Protein AF-A0AAP0X456-F1 (afdb_monomer_lite)

Sequence (141 aa):
MEGFFKLISYYQTQSEPAYCGLASISMVLNALAIDPGRKWKGPWRWFSDSMLDCYEPLSKIKVEGISFGKVACLAHCNGAEVQTFRTNESTIDEFQKYMISCTSSEDCHMITSYHRAHFKQTGTGHFSPIGGYHPLGGIWF

Secondary structure (DSSP, 8-state):
-HHHHHHHTT----SSTT-HHHHHHHHHHHHTT---SS-SBTTB----GGG--SSS-HHHHHHH---HHHHHHHHHHTT-------TTTS-HHHHHHHHHHHHT-SS---EEEEEGGGGT-SSSEEEEE--EEETTTEEE-

Foldseek 3Di:
DLLQVLLVVLDDDQPAPQLQLLSQLQSLCVLLVQFQVDDDPDPDTGRDSVSQPVVHHPVVCRPPHDDPVSSQVSSVVSPDDDDDDDPVRDDPVVVVVLQQVQLPDSNHWDKDWDACVVVVHPDGIGIHIWNHADPVPGTHD

Radius of gyration: 14.79 Å; chains: 1; bounding box: 29×41×40 Å

Structure (mmCIF, N/CA/C/O backbone):
data_AF-A0AAP0X456-F1
#
_entry.id   AF-A0AAP0X456-F1
#
loop_
_atom_site.group_PDB
_atom_site.id
_atom_site.type_symbol
_atom_site.label_atom_id
_atom_site.label_alt_id
_atom_site.label_comp_id
_atom_site.label_asym_id
_atom_site.label_entity_id
_atom_site.label_seq_id
_atom_site.pdbx_PDB_ins_code
_atom_site.Cartn_x
_atom_site.Cartn_y
_atom_site.Cartn_z
_atom_site.occupancy
_atom_site.B_iso_or_equiv
_atom_site.auth_seq_id
_atom_site.auth_comp_id
_atom_site.auth_asym_id
_atom_site.auth_atom_id
_atom_site.pdbx_PDB_model_num
ATOM 1 N N . MET A 1 1 ? -5.474 -3.181 17.108 1.00 74.81 1 MET A N 1
ATOM 2 C CA . MET A 1 1 ? -4.077 -3.213 16.619 1.00 74.81 1 MET A CA 1
ATOM 3 C C . MET A 1 1 ? -3.793 -4.493 15.834 1.00 74.81 1 MET A C 1
ATOM 5 O O . MET A 1 1 ? -2.648 -4.717 15.474 1.00 74.81 1 MET A O 1
ATOM 9 N N . GLU A 1 2 ? -4.812 -5.288 15.492 1.00 86.81 2 GLU A N 1
ATOM 10 C CA . GLU A 1 2 ? -4.634 -6.525 14.719 1.00 86.81 2 GLU A CA 1
ATOM 11 C C . GLU A 1 2 ? -3.982 -6.271 13.353 1.00 86.81 2 GLU A C 1
ATOM 13 O O . GLU A 1 2 ? -3.052 -6.978 12.962 1.00 86.81 2 GLU A O 1
ATOM 18 N N . GLY A 1 3 ? -4.372 -5.179 12.681 1.00 88.56 3 GLY A N 1
ATOM 19 C CA . GLY A 1 3 ? -3.811 -4.808 11.381 1.00 88.56 3 GLY A CA 1
ATOM 20 C C . GLY A 1 3 ? -2.289 -4.622 11.403 1.00 88.56 3 GLY A C 1
ATOM 21 O O . GLY A 1 3 ? -1.608 -5.008 10.454 1.00 88.56 3 GLY A O 1
ATOM 22 N N . PHE A 1 4 ? -1.734 -4.113 12.510 1.00 92.94 4 PHE A N 1
ATOM 23 C CA . PHE A 1 4 ? -0.293 -3.920 12.667 1.00 92.94 4 PHE A CA 1
ATOM 24 C C . PHE A 1 4 ? 0.467 -5.247 12.584 1.00 92.94 4 PHE A C 1
ATOM 26 O O . PHE A 1 4 ? 1.457 -5.337 11.862 1.00 92.94 4 PHE A O 1
ATOM 33 N N . PHE A 1 5 ? 0.006 -6.286 13.286 1.00 93.38 5 PHE A N 1
ATOM 34 C CA . PHE A 1 5 ? 0.716 -7.567 13.364 1.00 93.38 5 PHE A CA 1
ATOM 35 C C . PHE A 1 5 ? 0.740 -8.318 12.027 1.00 93.38 5 PHE A C 1
ATOM 37 O O . PHE A 1 5 ? 1.741 -8.957 11.686 1.00 93.38 5 PHE A O 1
ATOM 44 N N . LYS A 1 6 ? -0.318 -8.186 11.221 1.00 94.50 6 LYS A N 1
ATOM 45 C CA . LYS A 1 6 ? -0.312 -8.666 9.834 1.00 94.50 6 LYS A CA 1
ATOM 46 C C . LYS A 1 6 ? 0.669 -7.875 8.976 1.00 94.50 6 LYS A C 1
ATOM 48 O O . LYS A 1 6 ? 1.536 -8.468 8.341 1.00 94.50 6 LYS A O 1
ATOM 53 N N . LEU A 1 7 ? 0.567 -6.545 8.981 1.00 96.56 7 LEU A N 1
ATOM 54 C CA . LEU A 1 7 ? 1.360 -5.679 8.104 1.00 96.56 7 LEU A CA 1
ATOM 55 C C . LEU A 1 7 ? 2.860 -5.734 8.410 1.00 96.56 7 LEU A C 1
ATOM 57 O O . LEU A 1 7 ? 3.665 -5.775 7.480 1.00 96.56 7 LEU A O 1
ATOM 61 N N . ILE A 1 8 ? 3.250 -5.786 9.688 1.00 96.31 8 ILE A N 1
ATOM 62 C CA . ILE A 1 8 ? 4.665 -5.797 10.088 1.00 96.31 8 ILE A CA 1
ATOM 63 C C . ILE A 1 8 ? 5.398 -7.045 9.586 1.00 96.31 8 ILE A C 1
ATOM 65 O O . ILE A 1 8 ? 6.577 -6.969 9.248 1.00 96.31 8 ILE A O 1
ATOM 69 N N . SER A 1 9 ? 4.688 -8.169 9.451 1.00 95.75 9 SER A N 1
ATOM 70 C CA . SER A 1 9 ? 5.233 -9.426 8.921 1.00 95.75 9 SER A CA 1
ATOM 71 C C . SER A 1 9 ? 5.661 -9.315 7.452 1.00 95.75 9 SER A C 1
ATOM 73 O O . SER A 1 9 ? 6.475 -10.109 6.983 1.00 95.75 9 SER A O 1
ATOM 75 N N . TYR A 1 10 ? 5.142 -8.314 6.737 1.00 96.50 10 TYR A N 1
ATOM 76 C CA . TYR A 1 10 ? 5.432 -8.047 5.329 1.00 96.50 10 TYR A CA 1
ATOM 77 C C . TYR A 1 10 ? 6.065 -6.672 5.105 1.00 96.50 10 TYR A C 1
ATOM 79 O O . TYR A 1 10 ? 6.180 -6.238 3.958 1.00 96.50 10 TYR A O 1
ATOM 87 N N . TYR A 1 11 ? 6.474 -5.983 6.176 1.00 96.69 11 TYR A N 1
ATOM 88 C CA . TYR A 1 11 ? 7.070 -4.657 6.081 1.00 96.69 11 TYR A CA 1
ATOM 89 C C . TYR A 1 11 ? 8.330 -4.686 5.219 1.00 96.69 11 TYR A C 1
ATOM 91 O O . TYR A 1 11 ? 9.223 -5.514 5.404 1.00 96.69 11 TYR A O 1
ATOM 99 N N . GLN A 1 12 ? 8.390 -3.768 4.260 1.00 96.00 12 GLN A N 1
ATOM 100 C CA . GLN A 1 12 ? 9.467 -3.713 3.285 1.00 96.00 12 GLN A CA 1
ATOM 101 C C . GLN A 1 12 ? 9.809 -2.273 2.925 1.00 96.00 12 GLN A C 1
ATOM 103 O O . GLN A 1 12 ? 8.964 -1.378 2.936 1.00 96.00 12 GLN A O 1
ATOM 108 N N . THR A 1 13 ? 11.061 -2.068 2.537 1.00 97.19 13 THR A N 1
ATOM 109 C CA . THR A 1 13 ? 11.497 -0.822 1.912 1.00 97.19 13 THR A CA 1
ATOM 110 C C . THR A 1 13 ? 11.044 -0.803 0.454 1.00 97.19 13 THR A C 1
ATOM 112 O O . THR A 1 13 ? 11.201 -1.798 -0.249 1.00 97.19 13 THR A O 1
ATOM 115 N N . GLN A 1 14 ? 10.537 0.336 -0.023 1.00 96.81 14 GLN A N 1
ATOM 116 C CA . GLN A 1 14 ? 10.290 0.550 -1.453 1.00 96.81 14 GLN A CA 1
ATOM 117 C C . GLN A 1 14 ? 11.583 0.372 -2.266 1.00 96.81 14 GLN A C 1
ATOM 119 O O . GLN A 1 14 ? 12.603 0.984 -1.939 1.00 96.81 14 GLN A O 1
ATOM 124 N N . SER A 1 15 ? 11.558 -0.438 -3.329 1.00 96.69 15 SER A N 1
ATOM 125 C CA . SER A 1 15 ? 12.770 -0.753 -4.101 1.00 96.69 15 SER A CA 1
ATOM 126 C C . SER A 1 15 ? 13.301 0.434 -4.909 1.00 96.69 15 SER A C 1
ATOM 128 O O . SER A 1 15 ? 14.477 0.477 -5.254 1.00 96.69 15 SER A O 1
ATOM 130 N N . GLU A 1 16 ? 12.430 1.392 -5.229 1.00 96.62 16 GLU A N 1
ATOM 131 C CA . GLU A 1 16 ? 12.745 2.617 -5.965 1.00 96.62 16 GLU A CA 1
ATOM 132 C C . GLU A 1 16 ? 12.129 3.831 -5.255 1.00 96.62 16 GLU A C 1
ATOM 134 O O . GLU A 1 16 ? 11.059 3.702 -4.648 1.00 96.62 16 GLU A O 1
ATOM 139 N N . PRO A 1 17 ? 12.709 5.041 -5.372 1.00 95.50 17 PRO A N 1
ATOM 140 C CA . PRO A 1 17 ? 12.167 6.253 -4.745 1.00 95.50 17 PRO A CA 1
ATOM 141 C C . PRO A 1 17 ? 10.706 6.566 -5.109 1.00 95.50 17 PRO A C 1
ATOM 143 O O . PRO A 1 17 ? 9.973 7.139 -4.303 1.00 95.50 17 PRO A O 1
ATOM 146 N N . ALA A 1 18 ? 10.258 6.142 -6.292 1.00 96.50 18 ALA A N 1
ATOM 147 C CA . ALA A 1 18 ? 8.902 6.363 -6.785 1.00 96.50 18 ALA A CA 1
ATOM 148 C C . ALA A 1 18 ? 7.920 5.204 -6.482 1.00 96.50 18 ALA A C 1
ATOM 150 O O . ALA A 1 18 ? 6.734 5.304 -6.791 1.00 96.50 18 ALA A O 1
ATOM 151 N N . TYR A 1 19 ? 8.373 4.108 -5.855 1.00 97.88 19 TYR A N 1
ATOM 152 C CA . TYR A 1 19 ? 7.591 2.869 -5.679 1.00 97.88 19 TYR A CA 1
ATOM 153 C C . TYR A 1 19 ? 6.791 2.777 -4.378 1.00 97.88 19 TYR A C 1
ATOM 155 O O . TYR A 1 19 ? 6.241 1.723 -4.078 1.00 97.88 19 TYR A O 1
ATOM 163 N N . CYS A 1 20 ? 6.659 3.859 -3.611 1.00 98.06 20 CYS A N 1
ATOM 164 C CA . CYS A 1 20 ? 5.911 3.828 -2.349 1.00 98.06 20 CYS A CA 1
ATOM 165 C C . CYS A 1 20 ? 4.494 3.227 -2.469 1.00 98.06 20 CYS A C 1
ATOM 167 O O . CYS A 1 20 ? 4.089 2.441 -1.614 1.00 98.06 20 CYS A O 1
ATOM 169 N N . GLY A 1 21 ? 3.765 3.511 -3.557 1.00 97.69 21 GLY A N 1
ATOM 170 C CA . GLY A 1 21 ? 2.454 2.903 -3.812 1.00 97.69 21 GLY A CA 1
ATOM 171 C C . GLY A 1 21 ? 2.521 1.394 -4.066 1.00 97.69 21 GLY A C 1
ATOM 172 O O . GLY A 1 21 ? 1.710 0.648 -3.528 1.00 97.69 21 GLY A O 1
ATOM 173 N N . LEU A 1 22 ? 3.514 0.926 -4.824 1.00 97.94 22 LEU A N 1
ATOM 174 C CA . LEU A 1 22 ? 3.694 -0.492 -5.159 1.00 97.94 22 LEU A CA 1
ATOM 175 C C . LEU A 1 22 ? 4.156 -1.295 -3.934 1.00 97.94 22 LEU A C 1
ATOM 177 O O . LEU A 1 22 ? 3.643 -2.382 -3.666 1.00 97.94 22 LEU A O 1
ATOM 181 N N . ALA A 1 23 ? 5.071 -0.734 -3.144 1.00 98.25 23 ALA A N 1
ATOM 182 C CA . ALA A 1 23 ? 5.485 -1.305 -1.867 1.00 98.25 23 ALA A CA 1
ATOM 183 C C . ALA A 1 23 ? 4.288 -1.431 -0.910 1.00 98.25 23 ALA A C 1
ATOM 185 O O . ALA A 1 23 ? 4.048 -2.503 -0.363 1.00 98.25 23 ALA A O 1
ATOM 186 N N . SER A 1 24 ? 3.466 -0.381 -0.799 1.00 98.44 24 SER A N 1
ATOM 187 C CA . SER A 1 24 ? 2.258 -0.394 0.038 1.00 98.44 24 SER A CA 1
ATOM 188 C C . SER A 1 24 ? 1.253 -1.466 -0.394 1.00 98.44 24 SER A C 1
ATOM 190 O O . SER A 1 24 ? 0.738 -2.200 0.445 1.00 98.44 24 SER A O 1
ATOM 192 N N . ILE A 1 25 ? 0.987 -1.585 -1.701 1.00 97.88 25 ILE A N 1
ATOM 193 C CA . ILE A 1 25 ? 0.070 -2.602 -2.236 1.00 97.88 25 ILE A CA 1
ATOM 194 C C . ILE A 1 25 ? 0.620 -4.002 -1.976 1.00 97.88 25 ILE A C 1
ATOM 196 O O . ILE A 1 25 ? -0.098 -4.840 -1.449 1.00 97.88 25 ILE A O 1
ATOM 200 N N . SER A 1 26 ? 1.883 -4.267 -2.316 1.00 97.94 26 SER A N 1
ATOM 201 C CA . SER A 1 26 ? 2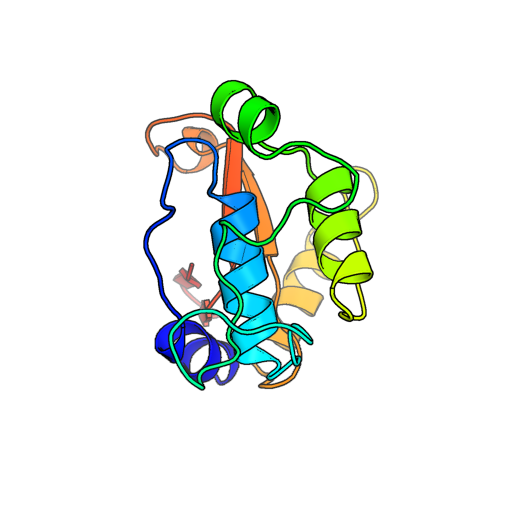.468 -5.600 -2.117 1.00 97.94 26 SER A CA 1
ATOM 202 C C . SER A 1 26 ? 2.486 -6.013 -0.642 1.00 97.94 26 SER A C 1
ATOM 204 O O . SER A 1 26 ? 2.193 -7.170 -0.348 1.00 97.94 26 SER A O 1
ATOM 206 N N . MET A 1 27 ? 2.724 -5.079 0.290 1.00 98.19 27 MET A N 1
ATOM 207 C CA . MET A 1 27 ? 2.553 -5.331 1.727 1.00 98.19 27 MET A CA 1
ATOM 208 C C . MET A 1 27 ? 1.128 -5.783 2.061 1.00 98.19 27 MET A C 1
ATOM 210 O O . MET A 1 27 ? 0.949 -6.816 2.700 1.00 98.19 27 MET A O 1
ATOM 214 N N . VAL A 1 28 ? 0.118 -5.030 1.616 1.00 98.31 28 VAL A N 1
ATOM 215 C CA . VAL A 1 28 ? -1.293 -5.314 1.916 1.00 98.31 28 VAL A CA 1
ATOM 216 C C . VAL A 1 28 ? -1.768 -6.612 1.263 1.00 98.31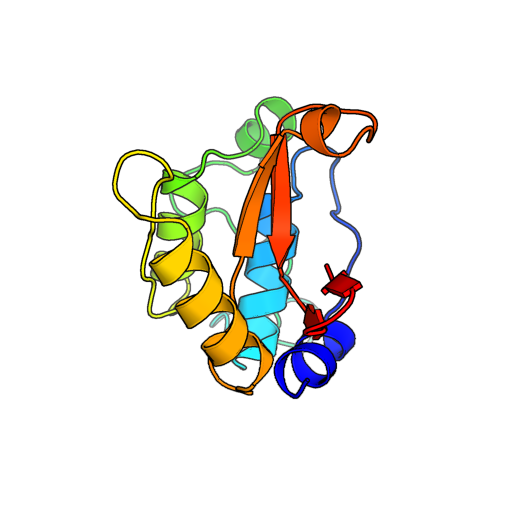 28 VAL A C 1
ATOM 218 O O . VAL A 1 28 ? -2.414 -7.411 1.927 1.00 98.31 28 VAL A O 1
ATOM 221 N N . LEU A 1 29 ? -1.419 -6.874 0.002 1.00 98.25 29 LEU A N 1
ATOM 222 C CA . LEU A 1 29 ? -1.809 -8.111 -0.686 1.00 98.25 29 LEU A CA 1
ATOM 223 C C . LEU A 1 29 ? -1.223 -9.354 -0.002 1.00 98.25 29 LEU A C 1
ATOM 225 O O . LEU A 1 29 ? -1.918 -10.357 0.150 1.00 98.25 29 LEU A O 1
ATOM 229 N N . ASN A 1 30 ? 0.034 -9.280 0.448 1.00 97.88 30 ASN A N 1
ATOM 230 C CA . ASN A 1 30 ? 0.651 -10.358 1.220 1.00 97.88 30 ASN A CA 1
ATOM 231 C C . ASN A 1 30 ? 0.005 -10.506 2.610 1.00 97.88 30 ASN A C 1
ATOM 233 O O . ASN A 1 30 ? -0.213 -11.629 3.059 1.00 97.88 30 ASN A O 1
ATOM 237 N N . ALA A 1 31 ? -0.339 -9.395 3.271 1.00 97.50 31 ALA A N 1
ATOM 238 C CA . ALA A 1 31 ? -1.034 -9.400 4.560 1.00 97.50 31 ALA A CA 1
ATOM 239 C C . ALA A 1 31 ? -2.422 -10.061 4.481 1.00 97.50 31 ALA A C 1
ATOM 241 O O . ALA A 1 31 ? -2.770 -10.843 5.364 1.00 97.50 31 ALA A O 1
ATOM 242 N N . LEU A 1 32 ? -3.136 -9.844 3.371 1.00 97.62 32 LEU A N 1
ATOM 243 C CA . LEU A 1 32 ? -4.404 -10.499 3.026 1.00 97.62 32 LEU A CA 1
ATOM 244 C C . LEU A 1 32 ? -4.240 -11.939 2.503 1.00 97.62 32 LEU A C 1
ATOM 246 O O . LEU A 1 32 ? -5.225 -12.569 2.128 1.00 97.62 32 LEU A O 1
ATOM 250 N N . ALA A 1 33 ? -3.009 -12.460 2.438 1.00 96.81 33 ALA A N 1
ATOM 251 C CA . ALA A 1 33 ? -2.689 -13.788 1.912 1.00 96.81 33 ALA A CA 1
ATOM 252 C C . ALA A 1 33 ? -3.223 -14.056 0.487 1.00 96.81 33 ALA A C 1
ATOM 254 O O . ALA A 1 33 ? -3.540 -15.196 0.136 1.00 96.81 33 ALA A O 1
ATOM 255 N N . ILE A 1 34 ? -3.294 -13.020 -0.353 1.00 97.75 34 ILE A N 1
ATOM 256 C CA . ILE A 1 34 ? -3.700 -13.165 -1.752 1.00 97.75 34 ILE A CA 1
ATOM 257 C C . ILE A 1 34 ? -2.565 -13.837 -2.537 1.00 97.75 34 ILE A C 1
ATOM 259 O O . ILE A 1 34 ? -1.403 -13.438 -2.447 1.00 97.75 34 ILE A O 1
ATOM 263 N N . ASP A 1 35 ? -2.894 -14.869 -3.317 1.00 96.50 35 ASP A N 1
ATOM 264 C CA . ASP A 1 35 ? -1.922 -15.583 -4.147 1.00 96.50 35 ASP A CA 1
ATOM 265 C C . ASP A 1 35 ? -1.609 -14.770 -5.417 1.00 96.50 35 ASP A C 1
ATOM 267 O O . ASP A 1 35 ? -2.514 -14.539 -6.222 1.00 96.50 35 ASP A O 1
ATOM 271 N N . PRO A 1 36 ? -0.345 -14.379 -5.668 1.00 95.69 36 PRO A N 1
ATOM 272 C CA . PRO A 1 36 ? 0.023 -13.664 -6.890 1.00 95.69 36 PRO A CA 1
ATOM 273 C C . PRO A 1 36 ? -0.130 -14.507 -8.163 1.00 95.69 36 PRO A C 1
ATOM 275 O O . PRO A 1 36 ? 0.069 -13.992 -9.262 1.00 95.69 36 PRO A O 1
ATOM 278 N N . GLY A 1 37 ? -0.378 -15.819 -8.055 1.00 94.62 37 GLY A N 1
ATOM 279 C CA . GLY A 1 37 ? -0.522 -16.720 -9.205 1.00 94.62 37 GLY A CA 1
ATOM 280 C C . GLY A 1 37 ? 0.783 -16.951 -9.977 1.00 94.62 37 GLY A C 1
ATOM 281 O O . GLY A 1 37 ? 0.813 -17.700 -10.952 1.00 94.62 37 GLY A O 1
ATOM 282 N N . ARG A 1 38 ? 1.890 -16.350 -9.526 1.00 93.75 38 ARG A N 1
ATOM 283 C CA . ARG A 1 38 ? 3.234 -16.469 -10.099 1.00 93.75 38 ARG A CA 1
ATOM 284 C C . ARG A 1 38 ? 4.301 -16.561 -9.013 1.00 93.75 38 ARG A C 1
ATOM 286 O O . ARG A 1 38 ? 4.093 -16.172 -7.868 1.00 93.75 38 ARG A O 1
ATOM 293 N N . LYS A 1 39 ? 5.457 -17.119 -9.372 1.00 94.56 39 LYS A N 1
ATOM 294 C CA . LYS A 1 39 ? 6.601 -17.273 -8.462 1.00 94.56 39 LYS A CA 1
ATOM 295 C C . LYS A 1 39 ? 7.340 -15.947 -8.295 1.00 94.56 39 LYS A C 1
ATOM 297 O O . LYS A 1 39 ? 7.553 -15.235 -9.271 1.00 94.56 39 LYS A O 1
ATOM 302 N N . TRP A 1 40 ? 7.784 -15.670 -7.072 1.00 92.62 40 TRP A N 1
ATOM 303 C CA . TRP A 1 40 ? 8.694 -14.569 -6.754 1.00 92.62 40 TRP A CA 1
ATOM 304 C C . TRP A 1 40 ? 10.144 -15.015 -6.718 1.00 92.62 40 TRP A C 1
ATOM 306 O O . TRP A 1 40 ? 10.975 -14.496 -7.459 1.00 92.62 40 TRP A O 1
ATOM 316 N N . LYS A 1 41 ? 10.452 -15.985 -5.853 1.00 90.81 41 LYS A N 1
ATOM 317 C CA . LYS A 1 41 ? 11.806 -16.500 -5.633 1.00 90.81 41 LYS A CA 1
ATOM 318 C C . LYS A 1 41 ? 11.730 -18.003 -5.405 1.00 90.81 41 LYS A C 1
ATOM 320 O O . LYS A 1 41 ? 11.125 -18.446 -4.438 1.00 90.81 41 LYS A O 1
ATOM 325 N N . GLY A 1 42 ? 12.340 -18.803 -6.278 1.00 91.56 42 GLY A N 1
ATOM 326 C CA . GLY A 1 42 ? 12.283 -20.265 -6.161 1.00 91.56 42 GLY A CA 1
ATOM 327 C C . GLY A 1 42 ? 10.832 -20.786 -6.115 1.00 91.56 42 GLY A C 1
ATOM 328 O O . GLY A 1 42 ? 10.057 -20.456 -7.014 1.00 91.56 42 GLY A O 1
ATOM 329 N N . PRO A 1 43 ? 10.437 -21.597 -5.111 1.00 92.12 43 PRO A N 1
ATOM 330 C CA . PRO A 1 43 ? 9.057 -22.068 -4.968 1.00 92.12 43 PRO A CA 1
ATOM 331 C C . PRO A 1 43 ? 8.102 -21.024 -4.358 1.00 92.12 43 PRO A C 1
ATOM 333 O O . PRO A 1 43 ? 6.893 -21.241 -4.369 1.00 92.12 43 PRO A O 1
ATOM 336 N N . TRP A 1 44 ? 8.616 -19.909 -3.827 1.00 93.38 44 TRP A N 1
ATOM 337 C CA . TRP A 1 44 ? 7.834 -18.931 -3.071 1.00 93.38 44 TRP A CA 1
ATOM 338 C C . TRP A 1 44 ? 6.971 -18.052 -3.978 1.00 93.38 44 TRP A C 1
ATOM 340 O O . TRP A 1 44 ? 7.438 -17.557 -5.009 1.00 93.38 44 TRP A O 1
ATOM 350 N N . ARG A 1 45 ? 5.722 -17.822 -3.562 1.00 95.56 45 ARG A N 1
ATOM 351 C CA . ARG A 1 45 ? 4.730 -16.984 -4.250 1.00 95.56 45 ARG A CA 1
ATOM 352 C C . ARG A 1 45 ? 4.295 -15.863 -3.311 1.00 95.56 45 ARG A C 1
ATOM 354 O O . ARG A 1 45 ? 3.420 -16.061 -2.480 1.00 95.56 45 ARG A O 1
ATOM 361 N N . TRP A 1 46 ? 4.958 -14.719 -3.437 1.00 94.44 46 TRP A N 1
ATOM 362 C CA . TRP A 1 46 ? 4.674 -13.500 -2.681 1.00 94.44 46 TRP A CA 1
ATOM 363 C C . TRP A 1 46 ? 4.689 -12.305 -3.622 1.00 94.44 46 TRP A C 1
ATOM 365 O O . TRP A 1 46 ? 5.439 -12.293 -4.601 1.00 94.44 46 TRP A O 1
ATOM 375 N N . PHE A 1 47 ? 3.893 -11.291 -3.318 1.00 97.44 47 PHE A N 1
ATOM 376 C CA . PHE A 1 47 ? 3.978 -10.022 -4.020 1.00 97.44 47 PHE A CA 1
ATOM 377 C C . PHE A 1 47 ? 5.270 -9.293 -3.655 1.00 97.44 47 PHE A C 1
ATOM 379 O O . PHE A 1 47 ? 5.656 -9.211 -2.491 1.00 97.44 47 PHE A O 1
ATOM 386 N N . SER A 1 48 ? 5.898 -8.711 -4.669 1.00 95.75 48 SER A N 1
ATOM 387 C CA . SER A 1 48 ? 6.919 -7.668 -4.555 1.00 95.75 48 SER A CA 1
ATOM 388 C C . SER A 1 48 ? 6.451 -6.476 -5.383 1.00 95.75 48 SER A C 1
ATOM 390 O O . SER A 1 48 ? 5.714 -6.649 -6.353 1.00 95.75 48 SER A O 1
ATOM 392 N N . ASP A 1 49 ? 6.890 -5.273 -5.026 1.00 95.19 49 ASP A N 1
ATOM 393 C CA . ASP A 1 49 ? 6.667 -4.060 -5.822 1.00 95.19 49 ASP A CA 1
ATOM 394 C C . ASP A 1 49 ? 7.062 -4.209 -7.307 1.00 95.19 49 ASP A C 1
ATOM 396 O O . ASP A 1 49 ? 6.368 -3.702 -8.184 1.00 95.19 49 ASP A O 1
ATOM 400 N N . SER A 1 50 ? 8.087 -5.005 -7.614 1.00 93.75 50 SER A N 1
ATOM 401 C CA . SER A 1 50 ? 8.495 -5.381 -8.980 1.00 93.75 50 SER A CA 1
ATOM 402 C C . SER A 1 50 ? 7.488 -6.239 -9.771 1.00 93.75 50 SER A C 1
ATOM 404 O O . SER A 1 50 ? 7.714 -6.516 -10.945 1.00 93.75 50 SER A O 1
ATOM 406 N N . MET A 1 51 ? 6.387 -6.673 -9.153 1.00 93.19 51 MET A N 1
ATOM 407 C CA . MET A 1 51 ? 5.326 -7.472 -9.779 1.00 93.19 51 MET A CA 1
ATOM 408 C C . MET A 1 51 ? 4.041 -6.683 -10.041 1.00 93.19 51 MET A C 1
ATOM 410 O O . MET A 1 51 ? 2.996 -7.276 -10.290 1.00 93.19 51 MET A O 1
ATOM 414 N N . LEU A 1 52 ? 4.044 -5.366 -9.896 1.00 93.00 52 LEU A N 1
ATOM 415 C CA . LEU A 1 52 ? 2.811 -4.585 -9.965 1.00 93.00 52 LEU A CA 1
ATOM 416 C C . LEU A 1 52 ? 2.795 -3.736 -11.236 1.00 93.00 52 LEU A C 1
ATOM 418 O O . LEU A 1 52 ? 2.926 -2.517 -11.193 1.00 93.00 52 LEU A O 1
ATOM 422 N N . ASP A 1 53 ? 2.641 -4.419 -12.371 1.00 84.75 53 ASP A N 1
ATOM 423 C CA . ASP A 1 53 ? 2.722 -3.880 -13.733 1.00 84.75 53 ASP A CA 1
ATOM 424 C C . ASP A 1 53 ? 1.379 -3.888 -14.495 1.00 84.75 53 ASP A C 1
ATOM 426 O O . ASP A 1 53 ? 1.349 -3.738 -15.717 1.00 84.75 53 ASP A O 1
ATOM 430 N N . CYS A 1 54 ? 0.245 -4.034 -13.790 1.00 82.38 54 CYS A N 1
ATOM 431 C CA . CYS A 1 54 ? -1.086 -4.034 -14.413 1.00 82.38 54 CYS A CA 1
ATOM 432 C C . CYS A 1 54 ? -1.366 -2.677 -15.089 1.00 82.38 54 CYS A C 1
ATOM 434 O O . CYS A 1 54 ? -1.543 -1.663 -14.415 1.00 82.38 54 CYS A O 1
ATOM 436 N N . TYR A 1 55 ? -1.411 -2.668 -16.424 1.00 78.06 55 TYR A N 1
ATOM 437 C CA . TYR A 1 55 ? -1.737 -1.514 -17.279 1.00 78.06 55 TYR A CA 1
ATOM 438 C C . TYR A 1 55 ? -0.812 -0.286 -17.174 1.00 78.06 55 TYR A C 1
ATOM 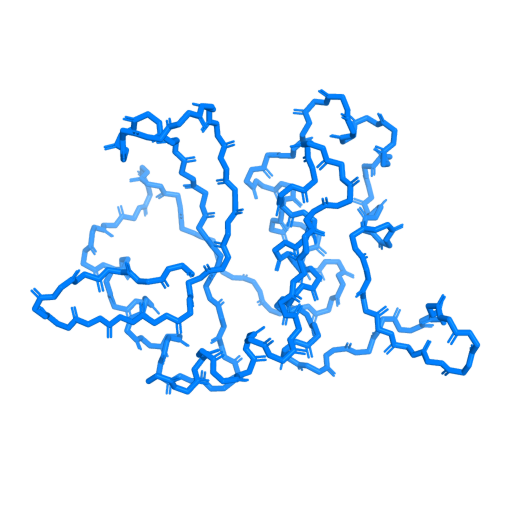440 O O . TYR A 1 55 ? -1.060 0.712 -17.849 1.00 78.06 55 TYR A O 1
ATOM 448 N N . GLU A 1 56 ? 0.277 -0.351 -16.402 1.00 85.38 56 GLU A N 1
ATOM 449 C CA . GLU A 1 56 ? 1.281 0.710 -16.322 1.00 85.38 56 GLU A CA 1
ATOM 450 C C . GLU A 1 56 ? 2.695 0.108 -16.235 1.00 85.38 56 GLU A C 1
ATOM 452 O O . GLU A 1 56 ? 2.996 -0.621 -15.288 1.00 85.38 56 GLU A O 1
ATOM 457 N N . PRO A 1 57 ? 3.597 0.418 -17.184 1.00 93.06 57 PRO A N 1
ATOM 458 C CA . PRO A 1 57 ? 4.958 -0.098 -17.144 1.00 93.06 57 PRO A CA 1
ATOM 459 C C . PRO A 1 57 ? 5.725 0.392 -15.913 1.00 93.06 57 PRO A C 1
ATOM 461 O O . PRO A 1 57 ? 5.777 1.593 -15.634 1.00 93.06 57 PRO A O 1
ATOM 464 N N . LEU A 1 58 ? 6.429 -0.523 -15.244 1.00 95.69 58 LEU A N 1
ATOM 465 C CA . LEU A 1 58 ? 7.306 -0.213 -14.108 1.00 95.69 58 LEU A CA 1
ATOM 466 C C . LEU A 1 58 ? 8.340 0.876 -14.431 1.00 95.69 58 LEU A C 1
ATOM 468 O O . LEU A 1 58 ? 8.630 1.724 -13.593 1.00 95.69 58 LEU A O 1
ATOM 472 N N . SER A 1 59 ? 8.851 0.909 -15.667 1.00 95.94 59 SER A N 1
ATOM 473 C CA . SER A 1 59 ? 9.787 1.942 -16.130 1.00 95.94 59 SER A CA 1
ATOM 474 C C . SER A 1 59 ? 9.211 3.355 -16.039 1.00 95.94 59 SER A C 1
ATOM 476 O O . SER A 1 59 ? 9.942 4.288 -15.715 1.00 95.94 59 SER A O 1
ATOM 478 N N . LYS A 1 60 ? 7.907 3.515 -16.273 1.00 95.56 60 LYS A N 1
ATOM 479 C CA . LYS A 1 60 ? 7.218 4.798 -16.148 1.00 95.56 60 LYS A CA 1
ATOM 480 C C . LYS A 1 60 ? 6.921 5.135 -14.692 1.00 95.56 60 LYS A C 1
ATOM 482 O O . LYS A 1 60 ? 7.215 6.246 -14.258 1.00 95.56 60 LYS A O 1
ATOM 487 N N . ILE A 1 61 ? 6.444 4.160 -13.914 1.00 96.12 61 ILE A N 1
ATOM 488 C CA . ILE A 1 61 ? 6.210 4.332 -12.469 1.00 96.12 61 ILE A CA 1
ATOM 489 C C . ILE A 1 61 ? 7.505 4.732 -11.755 1.00 96.12 61 ILE A C 1
ATOM 491 O O . ILE A 1 61 ? 7.484 5.557 -10.848 1.00 96.12 61 ILE A O 1
ATOM 495 N N . LYS A 1 62 ? 8.652 4.201 -12.184 1.00 96.31 62 LYS A N 1
ATOM 496 C CA . LYS A 1 62 ? 9.962 4.515 -11.603 1.00 96.31 62 LYS A CA 1
ATOM 497 C C . LYS A 1 62 ? 10.340 5.993 -11.748 1.00 96.31 62 LYS A C 1
ATOM 499 O O . LYS A 1 62 ? 11.065 6.510 -10.902 1.00 96.31 62 LYS A O 1
ATOM 504 N N . VAL A 1 63 ? 9.852 6.663 -12.793 1.00 96.25 63 VAL A N 1
ATOM 505 C CA . VAL A 1 63 ? 10.133 8.080 -13.069 1.00 96.25 63 VAL A CA 1
ATOM 506 C C . VAL A 1 63 ? 9.050 8.990 -12.490 1.00 96.25 63 VAL A C 1
ATOM 508 O O . VAL A 1 63 ? 9.366 9.993 -11.857 1.00 96.25 63 VAL A O 1
ATOM 511 N N . GLU A 1 64 ? 7.779 8.649 -12.695 1.00 95.44 64 GLU A N 1
ATOM 512 C CA . GLU A 1 64 ? 6.641 9.534 -12.398 1.00 95.44 64 GLU A CA 1
ATOM 513 C C . GLU A 1 64 ? 5.954 9.227 -11.059 1.00 95.44 64 GLU A C 1
ATOM 515 O O . GLU A 1 64 ? 5.160 10.026 -10.560 1.00 95.44 64 GLU A O 1
ATOM 520 N N . GLY A 1 65 ? 6.227 8.063 -10.472 1.00 95.56 65 GLY A N 1
ATOM 521 C CA . GLY A 1 65 ? 5.424 7.506 -9.392 1.00 95.56 65 GLY A CA 1
ATOM 522 C C . GLY A 1 65 ? 4.080 6.984 -9.889 1.00 95.56 65 GLY A C 1
ATOM 523 O O . GLY A 1 65 ? 3.903 6.618 -11.053 1.00 95.56 65 GLY A O 1
ATOM 524 N N . ILE A 1 66 ? 3.115 6.912 -8.976 1.00 96.38 66 ILE A N 1
ATOM 525 C CA . ILE A 1 66 ? 1.790 6.364 -9.254 1.00 96.38 66 ILE A CA 1
ATOM 526 C C . ILE A 1 66 ? 0.696 7.243 -8.648 1.00 96.38 66 ILE A C 1
ATOM 528 O O . ILE A 1 66 ? 0.854 7.809 -7.569 1.00 96.38 66 ILE A O 1
ATOM 532 N N . SER A 1 67 ? -0.426 7.370 -9.357 1.00 96.25 67 SER A N 1
ATOM 533 C CA . SER A 1 67 ? -1.580 8.141 -8.896 1.00 96.25 67 SER A CA 1
ATOM 534 C C . SER A 1 67 ? -2.529 7.292 -8.047 1.00 96.25 67 SER A C 1
ATOM 536 O O . SER A 1 67 ? -2.565 6.069 -8.164 1.00 96.25 67 SER A O 1
ATOM 538 N N . PHE A 1 68 ? -3.367 7.951 -7.242 1.00 97.06 68 PHE A N 1
ATOM 539 C CA . PHE A 1 68 ? -4.367 7.297 -6.388 1.00 97.06 68 PHE A CA 1
ATOM 540 C C . PHE A 1 68 ? -5.254 6.292 -7.146 1.00 97.06 68 PHE A C 1
ATOM 542 O O . PHE A 1 68 ? -5.414 5.154 -6.718 1.00 97.06 68 PHE A O 1
ATOM 549 N N . GLY A 1 69 ? -5.784 6.686 -8.311 1.00 95.88 69 GLY A N 1
ATOM 550 C CA . GLY A 1 69 ? -6.640 5.805 -9.113 1.00 95.88 69 GLY A CA 1
ATOM 551 C C . GLY A 1 69 ? -5.895 4.584 -9.660 1.00 95.88 69 GLY A C 1
ATOM 552 O O . GLY A 1 69 ? -6.453 3.492 -9.701 1.00 95.88 69 GLY A O 1
ATOM 553 N N . LYS A 1 70 ? -4.615 4.741 -10.022 1.00 95.94 70 LYS A N 1
ATOM 554 C CA . LYS A 1 70 ? -3.779 3.621 -10.475 1.00 95.94 70 LYS A CA 1
ATOM 555 C C . LYS A 1 70 ? -3.427 2.673 -9.328 1.00 95.94 70 LYS A C 1
ATOM 557 O O . LYS A 1 70 ? -3.442 1.471 -9.544 1.00 95.94 70 LYS A O 1
ATOM 562 N N . VAL A 1 71 ? -3.182 3.183 -8.116 1.00 96.81 71 VAL A N 1
ATOM 563 C CA . VAL A 1 71 ? -2.987 2.349 -6.912 1.00 96.81 71 VAL A CA 1
ATOM 564 C C . VAL A 1 71 ? -4.215 1.472 -6.657 1.00 96.81 71 VAL A C 1
ATOM 566 O O . VAL A 1 71 ? -4.074 0.265 -6.482 1.00 96.81 71 VAL A O 1
ATOM 569 N N . ALA A 1 72 ? -5.416 2.054 -6.710 1.00 96.75 72 ALA A N 1
ATOM 570 C CA . ALA A 1 72 ? -6.663 1.305 -6.555 1.00 96.75 72 ALA A CA 1
ATOM 571 C C . ALA A 1 72 ? -6.848 0.243 -7.654 1.00 96.75 72 ALA A C 1
ATOM 573 O O . ALA A 1 72 ? -7.161 -0.908 -7.356 1.00 96.75 72 ALA A O 1
ATOM 574 N N . CYS A 1 73 ? -6.589 0.610 -8.914 1.00 96.00 73 CYS A N 1
ATOM 575 C CA . CYS A 1 73 ? -6.652 -0.313 -10.048 1.00 96.00 73 CYS A CA 1
ATOM 576 C C . CYS A 1 73 ? -5.666 -1.481 -9.894 1.00 96.00 73 CYS A C 1
ATOM 578 O O . CYS A 1 73 ? -6.057 -2.631 -10.061 1.00 96.00 73 CYS A O 1
ATOM 580 N N . LEU A 1 74 ? -4.413 -1.213 -9.507 1.00 96.12 74 LEU A N 1
ATOM 581 C CA . LEU A 1 74 ? -3.406 -2.249 -9.266 1.00 96.12 74 LEU A CA 1
ATOM 582 C C . LEU A 1 74 ? -3.835 -3.218 -8.160 1.00 96.12 74 LEU A C 1
ATOM 584 O O . LEU A 1 74 ? -3.687 -4.425 -8.335 1.00 96.12 74 LEU A O 1
ATOM 588 N N . ALA A 1 75 ? -4.362 -2.720 -7.039 1.00 97.12 75 ALA A N 1
ATOM 589 C CA . ALA A 1 75 ? -4.847 -3.581 -5.961 1.00 97.12 75 ALA A CA 1
ATOM 590 C C . ALA A 1 75 ? -5.995 -4.486 -6.445 1.00 97.12 75 ALA A C 1
ATOM 592 O O . ALA A 1 75 ? -5.960 -5.695 -6.222 1.00 97.12 75 ALA A O 1
ATOM 593 N N . HIS A 1 76 ? -6.948 -3.923 -7.194 1.00 97.00 76 HIS A N 1
ATOM 594 C CA . HIS A 1 76 ? -8.064 -4.678 -7.757 1.00 97.00 76 HIS A CA 1
ATOM 595 C C . HIS A 1 76 ? -7.617 -5.712 -8.805 1.00 97.00 76 HIS A C 1
ATOM 597 O O . HIS A 1 76 ? -8.012 -6.873 -8.729 1.00 97.00 76 HIS A O 1
ATOM 603 N N . CYS A 1 77 ? -6.726 -5.334 -9.733 1.00 95.62 77 CYS A N 1
ATOM 604 C CA . CYS A 1 77 ? -6.132 -6.244 -10.723 1.00 95.62 77 CYS A CA 1
ATOM 605 C C . CYS A 1 77 ? -5.499 -7.484 -10.085 1.00 95.62 77 CYS A C 1
ATOM 607 O O . CYS A 1 77 ? -5.455 -8.543 -10.705 1.00 95.62 77 CYS A O 1
ATOM 609 N N . ASN A 1 78 ? -4.946 -7.328 -8.881 1.00 96.12 78 ASN A N 1
ATOM 610 C CA . ASN A 1 78 ? -4.230 -8.380 -8.175 1.00 96.12 78 ASN A CA 1
ATOM 611 C C . ASN A 1 78 ? -5.114 -9.108 -7.153 1.00 96.12 78 ASN A C 1
ATOM 613 O O . ASN A 1 78 ? -4.586 -9.795 -6.288 1.00 96.12 78 ASN A O 1
ATOM 617 N N . GLY A 1 79 ? -6.441 -8.993 -7.270 1.00 95.88 79 GLY A N 1
ATOM 618 C CA . GLY A 1 79 ? -7.398 -9.849 -6.567 1.00 95.88 79 GLY A CA 1
ATOM 619 C C . GLY A 1 79 ? -7.948 -9.296 -5.254 1.00 95.88 79 GLY A C 1
ATOM 620 O O . GLY A 1 79 ? -8.696 -10.006 -4.589 1.00 95.88 79 GLY A O 1
ATOM 621 N N . ALA A 1 80 ? -7.619 -8.058 -4.874 1.00 97.69 80 ALA A N 1
ATOM 622 C CA . ALA A 1 80 ? -8.222 -7.433 -3.699 1.00 97.69 80 ALA A CA 1
ATOM 623 C C . ALA A 1 80 ? -9.611 -6.847 -4.007 1.00 97.69 80 ALA A C 1
ATOM 625 O O . ALA A 1 80 ? -9.852 -6.276 -5.078 1.00 97.69 80 ALA A O 1
ATOM 626 N N . GLU A 1 81 ? -10.509 -6.907 -3.024 1.00 98.12 81 GLU A N 1
ATOM 627 C CA . GLU A 1 81 ? -11.670 -6.019 -2.979 1.00 98.12 81 GLU A CA 1
ATOM 628 C C . GLU A 1 81 ? -11.201 -4.617 -2.566 1.00 98.12 81 GLU A C 1
ATOM 630 O O . GLU A 1 81 ? -10.457 -4.461 -1.598 1.00 98.12 81 GLU A O 1
ATOM 635 N N . VAL A 1 82 ? -11.594 -3.586 -3.321 1.00 97.75 82 VAL A N 1
ATOM 636 C CA . VAL A 1 82 ? -11.073 -2.224 -3.139 1.00 97.75 82 VAL A CA 1
ATOM 637 C C . VAL A 1 82 ? -12.217 -1.229 -3.023 1.00 97.75 82 VAL A C 1
ATOM 639 O O . VAL A 1 82 ? -13.053 -1.124 -3.917 1.00 97.75 82 VAL A O 1
ATOM 642 N N . GLN A 1 83 ? -12.194 -0.438 -1.952 1.00 97.19 83 GLN A N 1
ATOM 643 C CA . GLN A 1 83 ? -13.020 0.757 -1.794 1.00 97.19 83 GLN A CA 1
ATOM 644 C C . GLN A 1 83 ? -12.120 1.991 -1.757 1.00 97.19 83 GLN A C 1
ATOM 646 O O . GLN A 1 83 ? -11.064 1.987 -1.122 1.00 97.19 83 GLN A O 1
ATOM 651 N N . THR A 1 84 ? -12.523 3.054 -2.450 1.00 97.12 84 THR A N 1
ATOM 652 C CA . THR A 1 84 ? -11.730 4.281 -2.566 1.00 97.12 84 THR A CA 1
ATOM 653 C C . THR A 1 84 ? -12.483 5.481 -2.029 1.00 97.12 84 THR A C 1
ATOM 655 O O . THR A 1 84 ? -13.618 5.720 -2.428 1.00 97.12 84 THR A O 1
ATOM 658 N N . PHE A 1 85 ? -11.803 6.286 -1.216 1.00 96.44 85 PHE A N 1
ATOM 659 C CA . PHE A 1 85 ? -12.344 7.514 -0.642 1.00 96.44 85 PHE A CA 1
ATOM 660 C C . PHE A 1 85 ? -11.407 8.671 -0.986 1.00 96.44 85 PHE A C 1
ATOM 662 O O . PHE A 1 85 ? -10.270 8.717 -0.508 1.00 96.44 85 PHE A O 1
ATOM 669 N N . ARG A 1 86 ? -11.842 9.576 -1.869 1.00 95.62 86 ARG A N 1
ATOM 670 C CA . ARG A 1 86 ? -11.100 10.811 -2.149 1.00 95.62 86 ARG A CA 1
ATOM 671 C C . ARG A 1 86 ? -11.491 11.880 -1.144 1.00 95.62 86 ARG A C 1
ATOM 673 O O . ARG A 1 86 ? -12.649 11.995 -0.772 1.00 95.62 86 ARG A O 1
ATOM 680 N N . THR A 1 87 ? -10.539 12.727 -0.774 1.00 93.56 87 THR A N 1
ATOM 681 C CA . THR A 1 87 ? -10.745 13.775 0.236 1.00 93.56 87 THR A CA 1
ATOM 682 C C . THR A 1 87 ? -11.852 14.775 -0.108 1.00 93.56 87 THR A C 1
ATOM 684 O O . THR A 1 87 ? -12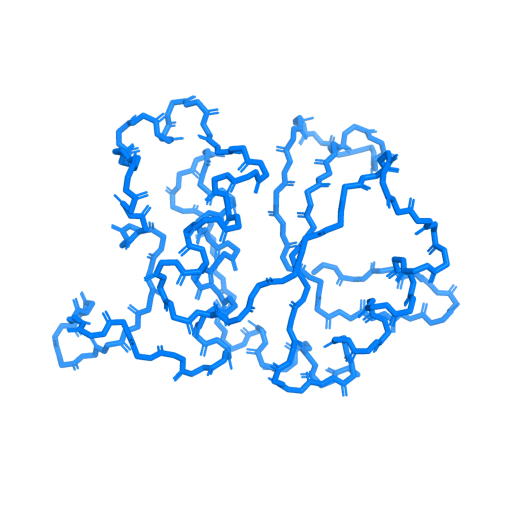.432 15.357 0.797 1.00 93.56 87 THR A O 1
ATOM 687 N N . ASN A 1 88 ? -12.154 14.986 -1.392 1.00 94.19 88 ASN A N 1
ATOM 688 C CA . ASN A 1 88 ? -13.245 15.849 -1.857 1.00 94.19 88 ASN A CA 1
ATOM 689 C C . ASN A 1 88 ? -14.601 15.126 -1.973 1.00 94.19 88 ASN A C 1
ATOM 691 O O . ASN A 1 88 ? -15.594 15.764 -2.306 1.00 94.19 88 ASN A O 1
ATOM 695 N N . GLU A 1 89 ? -14.630 13.814 -1.743 1.00 93.94 89 GLU A N 1
ATOM 696 C CA . GLU A 1 89 ? -15.795 12.929 -1.895 1.00 93.94 89 GLU A CA 1
ATOM 697 C C . GLU A 1 89 ? -16.134 12.192 -0.587 1.00 93.94 89 GLU A C 1
ATOM 699 O O . GLU A 1 89 ? -17.081 11.415 -0.549 1.00 93.94 89 GLU A O 1
ATOM 704 N N . SER A 1 90 ? -15.368 12.425 0.484 1.00 95.31 90 SER A N 1
ATOM 705 C CA . SER A 1 90 ? -15.540 11.787 1.791 1.00 95.31 90 SER A CA 1
ATOM 706 C C . SER A 1 90 ? -15.307 12.769 2.933 1.00 95.31 90 SER A C 1
ATOM 708 O O . SER A 1 90 ? -14.658 13.804 2.775 1.00 95.31 90 SER A O 1
ATOM 710 N N . THR A 1 91 ? -15.767 12.404 4.120 1.00 95.75 91 THR A N 1
ATOM 711 C CA . THR A 1 91 ? -15.624 13.196 5.346 1.00 95.75 91 THR A CA 1
ATOM 712 C C . THR A 1 91 ? -14.490 12.695 6.244 1.00 95.75 91 THR A C 1
ATOM 714 O O . THR A 1 91 ? -14.008 11.567 6.117 1.00 95.75 91 THR A O 1
ATOM 717 N N . ILE A 1 92 ? -14.064 13.537 7.193 1.00 93.38 92 ILE A N 1
ATOM 718 C CA . ILE A 1 92 ? -13.096 13.130 8.222 1.00 93.38 92 ILE A CA 1
ATOM 719 C C . ILE A 1 92 ? -13.660 12.028 9.132 1.00 93.38 92 ILE A C 1
ATOM 721 O O . ILE A 1 92 ? -12.918 11.133 9.535 1.00 93.38 92 ILE A O 1
ATOM 725 N N . ASP A 1 93 ? -14.967 12.051 9.393 1.00 93.94 93 ASP A N 1
ATOM 726 C CA . ASP A 1 93 ? -15.646 11.058 10.227 1.00 93.94 93 ASP A CA 1
ATOM 727 C C . ASP A 1 93 ? -15.647 9.680 9.553 1.00 93.94 93 ASP A C 1
ATOM 729 O O . ASP A 1 93 ? -15.350 8.668 10.189 1.00 93.94 93 ASP A O 1
ATOM 733 N N . GLU A 1 94 ? -15.895 9.625 8.240 1.00 94.62 94 GLU A N 1
ATOM 734 C CA . GLU A 1 94 ? -15.762 8.389 7.460 1.00 94.62 94 GLU A CA 1
ATOM 735 C C . GLU A 1 94 ? -14.323 7.877 7.458 1.00 94.62 94 GLU A C 1
ATOM 737 O O . GLU A 1 94 ? -14.094 6.688 7.681 1.00 94.62 94 GLU A O 1
ATOM 742 N N . PHE A 1 95 ? -13.344 8.766 7.268 1.00 94.50 95 PHE A N 1
ATOM 743 C CA . PHE A 1 95 ? -11.931 8.399 7.326 1.00 94.50 95 PHE A CA 1
ATOM 744 C C . PHE A 1 95 ? -11.562 7.766 8.677 1.00 94.50 95 PHE A C 1
ATOM 746 O O . PHE A 1 95 ? -10.955 6.694 8.709 1.00 94.50 95 PHE A O 1
ATOM 753 N N . GLN A 1 96 ? -11.975 8.377 9.792 1.00 93.19 96 GLN A N 1
ATOM 754 C CA . GLN A 1 96 ? -11.745 7.835 11.135 1.00 93.19 96 GLN A CA 1
ATOM 755 C C . GLN A 1 96 ? -12.449 6.491 11.338 1.00 93.19 96 GLN A C 1
ATOM 757 O O . GLN A 1 96 ? -11.841 5.551 11.852 1.00 93.19 96 GLN A O 1
ATOM 762 N N . LYS A 1 97 ? -13.701 6.366 10.885 1.00 94.62 97 LYS A N 1
ATOM 763 C CA . LYS A 1 97 ? -14.469 5.118 10.953 1.00 94.62 97 LYS A CA 1
ATOM 764 C C . LYS A 1 97 ? -13.746 3.968 10.246 1.00 94.62 97 LYS A C 1
ATOM 766 O O . LYS A 1 97 ? -13.563 2.908 10.847 1.00 94.62 97 LYS A O 1
ATOM 771 N N . TYR A 1 98 ? -13.318 4.160 8.997 1.00 94.62 98 TYR A N 1
ATOM 772 C CA . TYR A 1 98 ? -12.635 3.109 8.232 1.00 94.62 98 TYR A CA 1
ATOM 773 C C . TYR A 1 98 ? -11.250 2.790 8.786 1.00 94.62 98 TYR A C 1
ATOM 775 O O . TYR A 1 98 ? -10.871 1.622 8.852 1.00 94.62 98 TYR A O 1
ATOM 783 N N . MET A 1 99 ? -10.519 3.796 9.260 1.00 93.50 99 MET A N 1
ATOM 784 C CA . MET A 1 99 ? -9.232 3.582 9.910 1.00 93.50 99 MET A CA 1
ATOM 785 C C . MET A 1 99 ? -9.364 2.719 11.167 1.00 93.50 99 MET A C 1
ATOM 787 O O . MET A 1 99 ? -8.626 1.745 11.317 1.00 93.50 99 MET A O 1
ATOM 791 N N . ILE A 1 100 ? -10.309 3.032 12.059 1.00 93.44 100 ILE A N 1
ATOM 792 C CA . ILE A 1 100 ? -10.560 2.233 13.267 1.00 93.44 100 ILE A CA 1
ATOM 793 C C . ILE A 1 100 ? -10.947 0.803 12.878 1.00 93.44 100 ILE A C 1
ATOM 795 O O . ILE A 1 100 ? -10.403 -0.149 13.438 1.00 93.44 100 ILE A O 1
ATOM 799 N N . SER A 1 101 ? -11.831 0.649 11.888 1.00 94.12 101 SER A N 1
ATOM 800 C CA . SER A 1 101 ? -12.268 -0.661 11.398 1.00 94.12 101 SER A CA 1
ATOM 801 C C . SER A 1 101 ? -11.099 -1.504 10.879 1.00 94.12 101 SER A C 1
ATOM 803 O O . SER A 1 101 ? -10.929 -2.642 11.307 1.00 94.12 101 SER A O 1
ATOM 805 N N . CYS A 1 102 ? -10.264 -0.963 9.990 1.00 95.06 102 CYS A N 1
ATOM 806 C CA . CYS A 1 102 ? -9.199 -1.742 9.351 1.00 95.06 102 CYS A CA 1
ATOM 807 C C . CYS A 1 102 ? -7.966 -1.917 10.255 1.00 95.06 102 CYS A C 1
ATOM 809 O O . CYS A 1 102 ? -7.306 -2.944 10.196 1.00 95.06 102 CYS A O 1
ATOM 811 N N . THR A 1 103 ? -7.690 -1.006 11.194 1.00 94.38 103 THR A N 1
ATOM 812 C CA . THR A 1 103 ? -6.632 -1.226 12.212 1.00 94.38 103 THR A CA 1
ATOM 813 C C . THR A 1 103 ? -7.038 -2.209 13.323 1.00 94.38 103 THR A C 1
ATOM 815 O O . THR A 1 103 ? -6.197 -2.654 14.119 1.00 94.38 103 THR A O 1
ATOM 818 N N . SER A 1 104 ? -8.321 -2.571 13.381 1.00 93.62 104 SER A N 1
ATOM 819 C CA . SER A 1 104 ? -8.886 -3.568 14.301 1.00 93.62 104 SER A CA 1
ATOM 820 C C . SER A 1 104 ? -9.210 -4.900 13.619 1.00 93.62 104 SER A C 1
ATOM 822 O O . SER A 1 104 ? -9.787 -5.770 14.260 1.00 93.62 104 SER A O 1
ATOM 824 N N . SER A 1 105 ? -8.845 -5.061 12.344 1.00 93.25 105 SER A N 1
ATOM 825 C CA . SER A 1 105 ? -9.103 -6.260 11.546 1.00 93.25 105 SER A CA 1
ATOM 826 C C . SER A 1 105 ? -7.801 -6.871 11.030 1.00 93.25 105 SER A C 1
ATOM 828 O O . SER A 1 105 ? -6.814 -6.168 10.813 1.00 93.25 105 SER A O 1
ATOM 830 N N . GLU A 1 106 ? -7.818 -8.185 10.821 1.00 93.00 106 GLU A N 1
ATOM 831 C CA . GLU A 1 106 ? -6.770 -8.923 10.113 1.00 93.00 106 GLU A CA 1
ATOM 832 C C . GLU A 1 106 ? -7.007 -8.996 8.597 1.00 93.00 106 GLU A C 1
ATOM 834 O O . GLU A 1 106 ? -6.055 -9.202 7.850 1.00 93.00 106 GLU A O 1
ATOM 839 N N . ASP A 1 107 ? -8.252 -8.794 8.157 1.00 94.38 107 ASP A N 1
ATOM 840 C CA . ASP A 1 107 ? -8.703 -9.027 6.776 1.00 94.38 107 ASP A CA 1
ATOM 841 C C . ASP A 1 107 ? -9.068 -7.724 6.037 1.00 94.38 107 ASP A C 1
ATOM 843 O O . ASP A 1 107 ? -9.476 -7.745 4.878 1.00 94.38 107 ASP A O 1
ATOM 847 N N . CYS A 1 108 ? -8.941 -6.566 6.697 1.00 95.81 108 CYS A N 1
ATOM 848 C CA . CYS A 1 108 ? -9.034 -5.252 6.060 1.00 95.81 108 CYS A CA 1
ATOM 849 C C . CYS A 1 108 ? -7.795 -4.429 6.377 1.00 95.81 108 CYS A C 1
ATOM 851 O O . CYS A 1 108 ? -7.442 -4.257 7.541 1.00 95.81 108 CYS A O 1
ATOM 853 N N . HIS A 1 109 ? -7.209 -3.806 5.357 1.00 97.44 109 HIS A N 1
ATOM 854 C CA . HIS A 1 109 ? -6.126 -2.849 5.532 1.00 97.44 109 HIS A CA 1
ATOM 855 C C . HIS A 1 109 ? -6.404 -1.560 4.771 1.00 97.44 109 HIS A C 1
ATOM 857 O O . HIS A 1 109 ? -7.019 -1.552 3.707 1.00 97.44 109 HIS A O 1
ATOM 863 N N . MET A 1 110 ? -5.914 -0.456 5.325 1.00 96.88 110 MET A N 1
ATOM 864 C CA . MET A 1 110 ? -6.064 0.869 4.744 1.00 96.88 110 MET A CA 1
ATOM 865 C C . MET A 1 110 ? -4.713 1.360 4.232 1.00 96.88 110 MET A C 1
ATOM 867 O O . MET A 1 110 ? -3.749 1.398 4.992 1.00 96.88 110 MET A O 1
ATOM 871 N N . ILE A 1 111 ? -4.655 1.776 2.966 1.00 98.19 111 ILE A N 1
ATOM 872 C CA . ILE A 1 111 ? -3.527 2.523 2.394 1.00 98.19 111 ILE A CA 1
ATOM 873 C C . ILE A 1 111 ? -3.955 3.980 2.264 1.00 98.19 111 ILE A C 1
ATOM 875 O O . ILE A 1 111 ? -5.026 4.273 1.736 1.00 98.19 111 ILE A O 1
ATOM 879 N N . THR A 1 112 ? -3.110 4.902 2.713 1.00 97.25 112 THR A N 1
ATOM 880 C CA . THR A 1 112 ? -3.352 6.340 2.550 1.00 97.25 112 THR A CA 1
ATOM 881 C C . THR A 1 112 ? -2.477 6.933 1.465 1.00 97.25 112 THR A C 1
ATOM 883 O O . THR A 1 112 ? -1.361 6.477 1.239 1.00 97.25 112 THR A O 1
ATOM 886 N N . SER A 1 113 ? -2.993 7.968 0.802 1.00 97.75 113 SER A N 1
ATOM 887 C CA . SER A 1 113 ? -2.224 8.860 -0.061 1.00 97.75 113 SER A CA 1
ATOM 888 C C . SER A 1 113 ? -2.208 10.237 0.578 1.00 97.75 113 SER A C 1
ATOM 890 O O . SER A 1 113 ? -3.270 10.781 0.884 1.00 97.75 113 SER A O 1
ATOM 892 N N . TYR A 1 114 ? -1.029 10.798 0.808 1.00 96.88 114 TYR A N 1
ATOM 893 C CA . TYR A 1 114 ? -0.905 12.072 1.506 1.00 96.88 114 TYR A CA 1
ATOM 894 C C . TYR A 1 114 ? 0.311 12.865 1.043 1.00 96.88 114 TYR A C 1
ATOM 896 O O . TYR A 1 114 ? 1.262 12.323 0.484 1.00 96.88 114 TYR A O 1
ATOM 904 N N . HIS A 1 115 ? 0.290 14.175 1.286 1.00 97.00 115 HIS A N 1
ATOM 905 C CA . HIS A 1 115 ? 1.418 15.048 0.986 1.00 97.00 115 HIS A CA 1
ATOM 906 C C . HIS A 1 115 ? 2.276 15.261 2.237 1.00 97.00 115 HIS A C 1
ATOM 908 O O . HIS A 1 115 ? 1.835 15.900 3.196 1.00 97.00 115 HIS A O 1
ATOM 914 N N . ARG A 1 116 ? 3.523 14.784 2.206 1.00 96.81 116 ARG A N 1
ATOM 915 C CA . ARG A 1 116 ? 4.472 14.768 3.335 1.00 96.81 116 ARG A CA 1
ATOM 916 C C . ARG A 1 116 ? 4.688 16.126 4.003 1.00 96.81 116 ARG A C 1
ATOM 918 O O . ARG A 1 116 ? 4.807 16.185 5.225 1.00 96.81 116 ARG A O 1
ATOM 925 N N . ALA A 1 117 ? 4.655 17.219 3.237 1.00 97.00 117 ALA A N 1
ATOM 926 C CA . ALA A 1 117 ? 4.836 18.565 3.791 1.00 97.00 117 ALA A CA 1
ATOM 927 C C . ALA A 1 117 ? 3.826 18.929 4.901 1.00 97.00 117 ALA A C 1
ATOM 929 O O . ALA A 1 117 ? 4.199 19.627 5.841 1.00 97.00 117 ALA A O 1
ATOM 930 N N . HIS A 1 118 ? 2.589 18.414 4.859 1.00 94.56 118 HIS A N 1
ATOM 931 C CA . HIS A 1 118 ? 1.591 18.677 5.910 1.00 94.56 118 HIS A CA 1
ATOM 932 C C . HIS A 1 118 ? 1.974 18.045 7.257 1.00 94.56 118 HIS A C 1
ATOM 934 O O . HIS A 1 118 ? 1.558 18.521 8.308 1.00 94.56 118 HIS A O 1
ATOM 940 N N . PHE A 1 119 ? 2.828 17.021 7.227 1.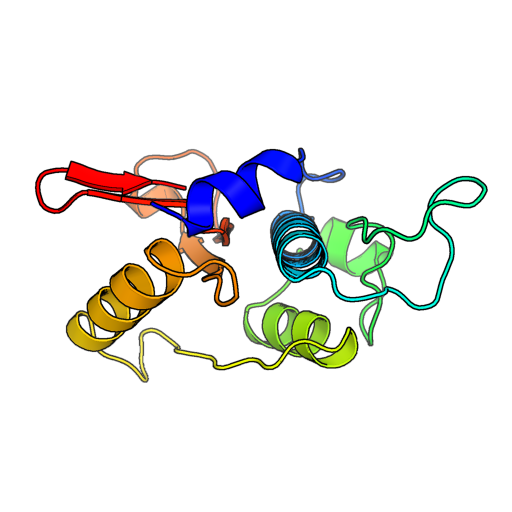00 93.81 119 PHE A N 1
ATOM 941 C CA . PHE A 1 119 ? 3.379 16.347 8.402 1.00 93.81 119 PHE A CA 1
ATOM 942 C C . PHE A 1 119 ? 4.807 16.798 8.724 1.00 93.81 119 PHE A C 1
ATOM 944 O O . PHE A 1 119 ? 5.490 16.149 9.511 1.00 93.81 119 PHE A O 1
ATOM 951 N N . LYS A 1 120 ? 5.282 17.894 8.113 1.00 95.75 120 LYS A N 1
ATOM 952 C CA . LYS A 1 120 ? 6.659 18.401 8.264 1.00 95.75 120 LYS A CA 1
ATOM 953 C C . LYS A 1 120 ? 7.728 17.360 7.887 1.00 95.75 120 LYS A C 1
ATOM 955 O O . LYS A 1 120 ? 8.830 17.369 8.427 1.00 95.75 120 LYS A O 1
ATOM 960 N N . GLN A 1 121 ? 7.398 16.465 6.956 1.00 95.19 121 GLN A N 1
ATOM 961 C CA . GLN A 1 121 ? 8.308 15.458 6.415 1.00 95.19 121 GLN A CA 1
ATOM 962 C C . GLN A 1 121 ? 8.882 15.911 5.066 1.00 95.19 121 GLN A C 1
ATOM 964 O O . GLN A 1 121 ? 8.211 16.598 4.292 1.00 95.19 121 GLN A O 1
ATOM 969 N N . THR A 1 122 ? 10.106 15.481 4.752 1.00 95.25 122 THR A N 1
ATOM 970 C CA . THR A 1 122 ? 10.758 15.764 3.464 1.00 95.25 122 THR A CA 1
ATOM 971 C C . THR A 1 122 ? 10.110 14.983 2.317 1.00 95.25 122 THR A C 1
ATOM 973 O O . THR A 1 122 ? 9.906 13.767 2.400 1.00 95.25 122 THR A O 1
ATOM 976 N N . GLY A 1 123 ? 9.852 15.675 1.207 1.00 92.31 123 GLY A N 1
ATOM 977 C CA . GLY A 1 123 ? 9.282 15.110 -0.016 1.00 92.31 123 GLY A CA 1
ATOM 978 C C . GLY A 1 123 ? 7.869 15.618 -0.305 1.00 92.31 123 GLY A C 1
ATOM 979 O O . GLY A 1 123 ? 7.387 16.562 0.319 1.00 92.31 123 GLY A O 1
ATOM 980 N N . THR A 1 124 ? 7.217 14.993 -1.284 1.00 94.81 124 THR A N 1
ATOM 981 C CA . THR A 1 124 ? 5.906 15.406 -1.804 1.00 94.81 124 THR A CA 1
ATOM 982 C C . THR A 1 124 ? 4.834 14.354 -1.492 1.00 94.81 124 THR A C 1
ATOM 984 O O . THR A 1 124 ? 4.615 14.041 -0.320 1.00 94.81 124 THR A O 1
ATOM 987 N N . GLY A 1 125 ? 4.139 13.823 -2.501 1.00 96.62 125 GLY A N 1
ATOM 988 C CA . GLY A 1 125 ? 3.128 12.780 -2.337 1.00 96.62 125 GLY A CA 1
ATOM 989 C C . GLY A 1 125 ? 3.736 11.452 -1.884 1.00 96.62 125 GLY A C 1
ATOM 990 O O . GLY A 1 125 ? 4.835 11.085 -2.300 1.00 96.62 125 GLY A O 1
ATOM 991 N N . HIS A 1 126 ? 3.020 10.724 -1.033 1.00 98.19 126 HIS A N 1
ATOM 992 C CA . HIS A 1 126 ? 3.435 9.422 -0.532 1.00 98.19 126 HIS A CA 1
ATOM 993 C C . HIS A 1 126 ? 2.246 8.488 -0.332 1.00 98.19 126 HIS A C 1
ATOM 995 O O . HIS A 1 126 ? 1.121 8.941 -0.116 1.00 98.19 126 HIS A O 1
ATOM 1001 N N . PHE A 1 127 ? 2.532 7.190 -0.387 1.00 98.44 127 PHE A N 1
ATOM 1002 C CA . PHE A 1 127 ? 1.602 6.130 -0.036 1.00 98.44 127 PHE A CA 1
ATOM 1003 C C . PHE A 1 127 ? 2.198 5.273 1.068 1.00 98.44 127 PHE A C 1
ATOM 1005 O O . PHE A 1 127 ? 3.388 4.955 1.018 1.00 98.44 127 PHE A O 1
ATOM 1012 N N . SER A 1 128 ? 1.378 4.904 2.044 1.00 97.94 128 SER A N 1
ATOM 1013 C CA . SER A 1 128 ? 1.738 3.932 3.078 1.00 97.94 128 SER A CA 1
ATOM 1014 C C . SER A 1 128 ? 0.480 3.283 3.662 1.00 97.94 128 SER A C 1
ATOM 1016 O O . SER A 1 128 ? -0.558 3.957 3.754 1.00 97.94 128 SER A O 1
ATOM 1018 N N . PRO A 1 129 ? 0.537 1.997 4.056 1.00 97.69 129 PRO A N 1
ATOM 1019 C CA . PRO A 1 129 ? -0.483 1.393 4.903 1.00 97.69 129 PRO A CA 1
ATOM 1020 C C . PRO A 1 129 ? -0.570 2.111 6.258 1.00 97.69 129 PRO A C 1
ATOM 1022 O O . PRO A 1 129 ? 0.392 2.738 6.690 1.00 97.69 129 PRO A O 1
ATOM 1025 N N . ILE A 1 130 ? -1.720 2.023 6.923 1.00 95.88 130 ILE A N 1
ATOM 1026 C CA . ILE A 1 130 ? -1.858 2.394 8.336 1.00 95.88 130 ILE A CA 1
ATOM 1027 C C . ILE A 1 130 ? -1.818 1.112 9.164 1.00 95.88 130 ILE A C 1
ATOM 1029 O O . ILE A 1 130 ? -2.724 0.281 9.061 1.00 95.88 130 ILE A O 1
ATOM 1033 N N . GLY A 1 131 ? -0.793 0.970 10.005 1.00 91.38 131 GLY A N 1
ATOM 1034 C CA . GLY A 1 131 ? -0.652 -0.162 10.919 1.00 91.38 131 GLY A CA 1
ATOM 1035 C C . GLY A 1 131 ? -1.564 -0.078 12.144 1.00 91.38 131 GLY A C 1
ATOM 1036 O O . GLY A 1 131 ? -2.103 -1.091 12.590 1.00 91.38 131 GLY A O 1
ATOM 1037 N N . GLY A 1 132 ? -1.780 1.118 12.697 1.00 91.81 132 GLY A N 1
ATOM 1038 C CA . GLY A 1 132 ? -2.513 1.259 13.954 1.00 91.81 132 GLY A CA 1
ATOM 1039 C C . GLY A 1 132 ? -3.121 2.634 14.199 1.00 91.81 132 GLY A C 1
ATOM 1040 O O . GLY A 1 132 ? -2.697 3.645 13.645 1.00 91.81 132 GLY A O 1
ATOM 1041 N N . TYR A 1 133 ? -4.112 2.664 15.086 1.00 91.25 133 TYR A N 1
ATOM 1042 C CA . TYR A 1 133 ? -4.735 3.883 15.587 1.00 91.25 133 TYR A CA 1
ATOM 1043 C C . TYR A 1 133 ? -4.684 3.901 17.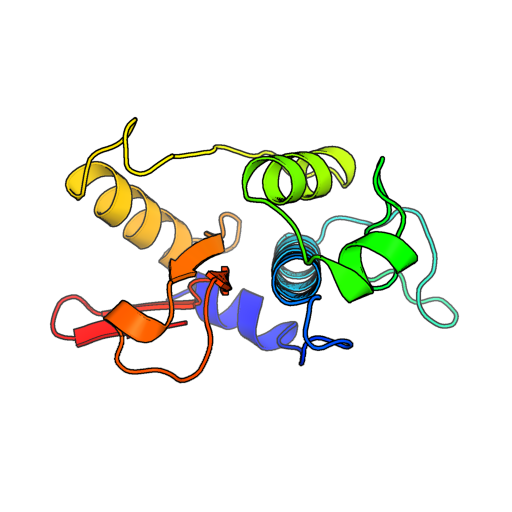115 1.00 91.25 133 TYR A C 1
ATOM 1045 O O . TYR A 1 133 ? -5.044 2.919 17.769 1.00 91.25 133 TYR A O 1
ATOM 1053 N N . HIS A 1 134 ? -4.248 5.023 17.684 1.00 87.69 134 HIS A N 1
ATOM 1054 C CA . HIS A 1 134 ? -4.283 5.275 19.117 1.00 87.69 134 HIS A CA 1
ATOM 1055 C C . HIS A 1 134 ? -5.245 6.436 19.426 1.00 87.69 134 HIS A C 1
ATOM 1057 O O . HIS A 1 134 ? -4.971 7.561 19.005 1.00 87.69 134 HIS A O 1
ATOM 1063 N N . PRO A 1 135 ? -6.320 6.225 20.212 1.00 80.50 135 PRO A N 1
ATOM 1064 C CA . PRO A 1 135 ? -7.347 7.244 20.460 1.00 80.50 135 PRO A CA 1
ATOM 1065 C C . PRO A 1 135 ? -6.841 8.585 21.011 1.00 80.50 135 PRO A C 1
ATOM 1067 O O . PRO A 1 135 ? -7.472 9.610 20.782 1.00 80.50 135 PRO A O 1
ATOM 1070 N N . LEU A 1 136 ? -5.712 8.586 21.729 1.00 75.00 136 LEU A N 1
ATOM 1071 C CA . LEU A 1 136 ? -5.131 9.786 22.346 1.00 75.00 136 LEU A CA 1
ATOM 1072 C C . LEU A 1 136 ? -3.879 10.310 21.621 1.00 75.00 136 LEU A C 1
ATOM 1074 O O . LEU A 1 136 ? -3.385 11.380 21.962 1.00 75.00 136 LEU A O 1
ATOM 1078 N N . GLY A 1 137 ? -3.354 9.565 20.643 1.00 66.88 137 GLY A N 1
ATOM 1079 C CA . GLY A 1 137 ? -2.073 9.862 19.982 1.00 66.88 137 GLY A CA 1
ATOM 1080 C C . GLY A 1 137 ? -2.121 9.850 18.457 1.00 66.88 137 GLY A C 1
ATOM 1081 O O . GLY A 1 137 ? -1.118 10.161 17.824 1.00 66.88 137 GLY A O 1
ATOM 1082 N N . GLY A 1 138 ? -3.270 9.529 17.859 1.00 73.56 138 GLY A N 1
ATOM 1083 C CA . GLY A 1 138 ? -3.475 9.573 16.416 1.00 73.56 138 GLY A CA 1
ATOM 1084 C C . GLY A 1 138 ? -3.039 8.303 15.682 1.00 73.56 138 GLY A C 1
ATOM 1085 O O . GLY A 1 138 ? -3.198 7.187 16.176 1.00 73.56 138 GLY A O 1
ATOM 1086 N N . ILE A 1 139 ? -2.564 8.485 14.451 1.00 76.00 139 ILE A N 1
ATOM 1087 C CA . ILE A 1 139 ? -2.341 7.431 13.451 1.00 76.00 139 ILE A CA 1
ATOM 1088 C C . ILE A 1 139 ? -0.887 6.958 13.487 1.00 76.00 139 ILE A C 1
ATOM 1090 O O . ILE A 1 139 ? 0.024 7.784 13.543 1.00 76.00 139 ILE A O 1
ATOM 1094 N N . TRP A 1 140 ? -0.678 5.648 13.366 1.00 66.06 140 TRP A N 1
ATOM 1095 C CA . TRP A 1 140 ? 0.633 5.024 13.208 1.00 66.06 140 TRP A CA 1
ATOM 1096 C C . TRP A 1 140 ? 0.716 4.352 11.836 1.00 66.06 140 TRP A C 1
ATOM 1098 O O . TRP A 1 140 ? -0.103 3.483 11.520 1.00 66.06 140 TRP A O 1
ATOM 1108 N N . PHE A 1 141 ? 1.682 4.800 11.033 1.00 61.78 141 PHE A N 1
ATOM 1109 C CA . PHE A 1 141 ? 2.013 4.228 9.727 1.00 61.78 141 PHE A CA 1
ATOM 1110 C C . PHE A 1 141 ? 2.863 2.972 9.904 1.00 61.78 141 PHE A C 1
ATOM 1112 O O . PHE A 1 141 ? 3.826 3.038 10.704 1.00 61.78 141 PHE A O 1
#

pLDDT: mean 93.78, std 6.33, range [61.78, 98.44]

Organism: Liquidambar formosana (NCBI:txid63359)

InterPro domains:
  IPR007719 Phytochelatin synthase, N-terminal catalytic domain [PF05023] (1-135)
  IPR007719 Phytochelatin synthase, N-terminal catalytic domain [PS51443] (1-141)
  IPR038156 Phytochelatin synthase, N-terminal domain superfamily [G3DSA:3.90.70.30] (1-137)
  IPR038765 Papain-like cysteine peptidase superfamily [SSF54001] (1-135)
  IPR040409 Phytochelatin synthase [PTHR33447] (1-135)